Protein AF-A0A728PF83-F1 (afd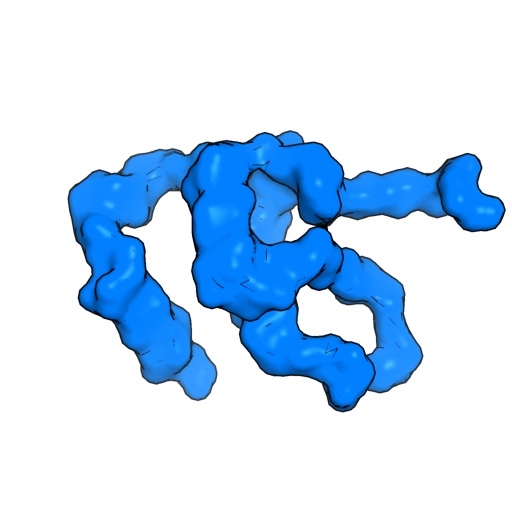b_monomer_lite)

Organism: Salmonella derby (NCBI:txid28144)

Secondary structure (DSSP, 8-state):
-HHHHHHHHHHT--TTTTTS---HHHHHHHHHHTT-----S--S-GGGS-HHHHHHHHHHGGGGGG-TTTSPPPGGG-

Foldseek 3Di:
DVVVVVCCCVVVNPVVPVVDDDAQVNLVVLCVVLVNQEADPDDPDPVVDDPSSVVSCVVCVVVQVRHPSHNPDPPPPD

pLDDT: mean 71.53, std 14.33, range [38.66, 87.69]

Radius of gyration: 13.36 Å; chains: 1; bounding box: 41×20×26 Å

Structure (mmCIF, N/CA/C/O backbone):
data_AF-A0A728PF83-F1
#
_entry.id   AF-A0A728PF83-F1
#
loop_
_atom_site.group_PDB
_atom_site.id
_atom_site.type_symbol
_atom_site.label_atom_id
_atom_site.label_alt_id
_atom_site.label_comp_id
_atom_site.label_asym_id
_atom_site.label_entity_id
_atom_site.label_seq_id
_atom_site.pdbx_PDB_ins_code
_atom_site.Cartn_x
_atom_site.Cartn_y
_atom_site.Cartn_z
_atom_site.occupancy
_atom_site.B_iso_or_equiv
_atom_site.auth_seq_id
_atom_site.auth_comp_id
_atom_site.auth_asym_id
_atom_site.auth_atom_id
_atom_site.pdbx_PDB_model_num
ATOM 1 N N . MET A 1 1 ? -9.216 3.189 -15.514 1.00 47.03 1 MET A N 1
ATOM 2 C CA . MET A 1 1 ? -8.798 3.613 -14.157 1.00 47.03 1 MET A CA 1
ATOM 3 C C . MET A 1 1 ? -9.917 3.537 -13.114 1.00 47.03 1 MET A C 1
ATOM 5 O O . MET A 1 1 ? -9.690 2.908 -12.096 1.00 47.03 1 MET A O 1
ATOM 9 N N . ILE A 1 2 ? -11.124 4.072 -13.361 1.00 48.44 2 ILE A N 1
ATOM 10 C CA . ILE A 1 2 ? -12.273 3.976 -12.422 1.00 48.44 2 ILE A CA 1
ATOM 11 C C . ILE A 1 2 ? -12.705 2.520 -12.166 1.00 48.44 2 ILE A C 1
ATOM 13 O O . ILE A 1 2 ? -13.082 2.168 -11.055 1.00 48.44 2 ILE A O 1
ATOM 17 N N . VAL A 1 3 ? -12.591 1.656 -13.179 1.00 47.31 3 VAL A N 1
ATOM 18 C CA . VAL A 1 3 ? -13.075 0.268 -13.122 1.00 47.31 3 VAL A CA 1
ATOM 19 C C . VAL A 1 3 ? -12.307 -0.590 -12.114 1.00 47.31 3 VAL A C 1
ATOM 21 O O . VAL A 1 3 ? -12.942 -1.351 -11.410 1.00 47.31 3 VAL A O 1
ATOM 24 N N . VAL A 1 4 ? -10.983 -0.456 -11.970 1.00 52.12 4 VAL A N 1
ATOM 25 C CA . VAL A 1 4 ? -10.209 -1.316 -11.046 1.00 52.12 4 VAL A CA 1
ATOM 26 C C . VAL A 1 4 ? -10.468 -0.940 -9.589 1.00 52.12 4 VAL A C 1
ATOM 28 O O . VAL A 1 4 ? -10.676 -1.819 -8.766 1.00 52.12 4 VAL A O 1
ATOM 31 N N . VAL A 1 5 ? -10.546 0.359 -9.284 1.00 53.47 5 VAL A N 1
ATOM 32 C CA . VAL A 1 5 ? -10.900 0.856 -7.943 1.00 53.47 5 VAL A CA 1
ATOM 33 C C . VAL A 1 5 ? -12.348 0.497 -7.599 1.00 53.47 5 VAL A C 1
ATOM 35 O O . VAL A 1 5 ? -12.621 0.013 -6.504 1.00 53.47 5 VAL A O 1
ATOM 38 N N . ALA A 1 6 ? -13.272 0.652 -8.554 1.00 54.53 6 ALA A N 1
ATOM 39 C CA . ALA A 1 6 ? -14.660 0.236 -8.390 1.00 54.53 6 ALA A CA 1
ATOM 40 C C . ALA A 1 6 ? -14.787 -1.283 -8.210 1.00 54.53 6 ALA A C 1
ATOM 42 O O . ALA A 1 6 ? -15.531 -1.713 -7.342 1.00 54.53 6 ALA A O 1
ATOM 43 N N . VAL A 1 7 ? -14.037 -2.091 -8.964 1.00 55.44 7 VAL A N 1
ATOM 44 C CA . VAL A 1 7 ? -13.980 -3.555 -8.823 1.00 55.44 7 VAL A CA 1
ATOM 45 C C . VAL A 1 7 ? -13.361 -3.942 -7.487 1.00 55.44 7 VAL A C 1
ATOM 47 O O . VAL A 1 7 ? -13.849 -4.859 -6.851 1.00 55.44 7 VAL A O 1
ATOM 50 N N . PHE A 1 8 ? -12.361 -3.221 -6.988 1.00 63.25 8 PHE A N 1
ATOM 51 C CA . PHE A 1 8 ? -11.767 -3.513 -5.687 1.00 63.25 8 PHE A CA 1
ATOM 52 C C . PHE A 1 8 ? -12.746 -3.245 -4.533 1.00 63.25 8 PHE A C 1
ATOM 54 O O . PHE A 1 8 ? -12.982 -4.113 -3.696 1.00 63.25 8 PHE A O 1
ATOM 61 N N . ILE A 1 9 ? -13.408 -2.084 -4.554 1.00 59.47 9 ILE A N 1
ATOM 62 C CA . ILE A 1 9 ? -14.463 -1.714 -3.597 1.00 59.47 9 ILE A CA 1
ATOM 63 C C . ILE A 1 9 ? -15.690 -2.631 -3.734 1.00 59.47 9 ILE A C 1
ATOM 65 O O . ILE A 1 9 ? -16.371 -2.902 -2.752 1.00 59.47 9 ILE A O 1
ATOM 69 N N . HIS A 1 10 ? -15.996 -3.112 -4.940 1.00 56.38 10 HIS A N 1
ATOM 70 C CA . HIS A 1 10 ? -17.167 -3.947 -5.208 1.00 56.38 10 HIS A CA 1
ATOM 71 C C . HIS A 1 10 ? -16.933 -5.443 -4.944 1.00 56.38 10 HIS A C 1
ATOM 73 O O . HIS A 1 10 ? -17.864 -6.122 -4.524 1.00 56.38 10 HIS A O 1
ATOM 79 N N . CYS A 1 11 ? -15.722 -5.956 -5.183 1.00 52.59 11 CYS A N 1
ATOM 80 C CA . CYS A 1 11 ? -15.375 -7.376 -5.059 1.00 52.59 11 CYS A CA 1
ATOM 81 C C . CYS A 1 11 ? -14.728 -7.732 -3.715 1.00 52.59 11 CYS A C 1
ATOM 83 O O . CYS A 1 11 ? -14.909 -8.853 -3.253 1.00 52.59 11 CYS A O 1
ATOM 85 N N . PHE A 1 12 ? -13.991 -6.807 -3.091 1.00 54.88 12 PHE A N 1
ATOM 86 C CA . PHE A 1 12 ? -13.286 -7.039 -1.819 1.00 54.88 12 PHE A CA 1
ATOM 87 C C . PHE A 1 12 ? -13.736 -6.101 -0.699 1.00 54.88 12 PHE A C 1
ATOM 89 O O . PHE A 1 12 ? -13.416 -6.321 0.468 1.00 54.88 12 PHE A O 1
ATOM 96 N N . GLY A 1 13 ? -14.501 -5.065 -1.039 1.00 48.62 13 GLY A N 1
ATOM 97 C CA . GLY A 1 13 ? -15.166 -4.228 -0.065 1.00 48.62 13 GLY A CA 1
ATOM 98 C C . GLY A 1 13 ? -16.393 -4.915 0.500 1.00 48.62 13 GLY A C 1
ATOM 99 O O . GLY A 1 13 ? -17.464 -4.899 -0.106 1.00 48.62 13 GLY A O 1
ATOM 100 N N . ASP A 1 14 ? -16.265 -5.440 1.711 1.00 51.78 14 ASP A N 1
ATOM 101 C CA . ASP A 1 14 ? -17.411 -5.513 2.602 1.00 51.78 14 ASP A CA 1
ATOM 102 C C . ASP A 1 14 ? -17.893 -4.066 2.807 1.00 51.78 14 ASP A C 1
ATOM 104 O O . ASP A 1 14 ? -17.249 -3.262 3.488 1.00 51.78 14 ASP A O 1
ATOM 10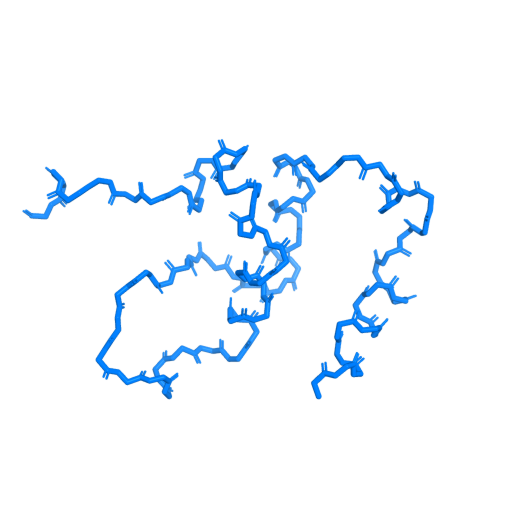8 N N . LYS A 1 15 ? -18.954 -3.681 2.087 1.00 50.19 15 LYS A N 1
ATOM 109 C CA . LYS A 1 15 ? -19.443 -2.293 2.002 1.00 50.19 15 LYS A CA 1
ATOM 110 C C . LYS A 1 15 ? -19.777 -1.695 3.372 1.00 50.19 15 LYS A C 1
ATOM 112 O O . LYS A 1 15 ? -19.855 -0.473 3.479 1.00 50.19 15 LYS A O 1
ATOM 117 N N . GLU A 1 16 ? -19.980 -2.523 4.396 1.00 49.28 16 GLU A N 1
ATOM 118 C CA . GLU A 1 16 ? -20.156 -2.072 5.778 1.00 49.28 16 GLU A CA 1
ATOM 119 C C . GLU A 1 16 ? -18.826 -1.789 6.493 1.00 49.28 16 GLU A C 1
ATOM 121 O O . GLU A 1 16 ? -18.753 -0.827 7.255 1.00 49.28 16 GLU A O 1
ATOM 126 N N . LYS A 1 17 ? -17.7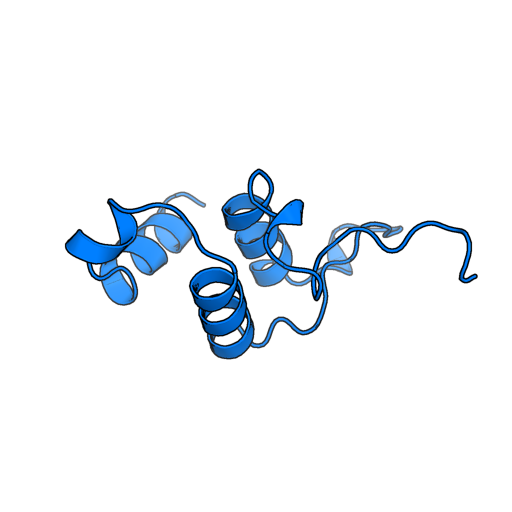51 -2.530 6.190 1.00 46.78 17 LYS A N 1
ATOM 127 C CA . LYS A 1 17 ? -16.404 -2.298 6.748 1.00 46.78 17 LYS A CA 1
ATOM 128 C C . LYS A 1 17 ? -15.667 -1.139 6.085 1.00 46.78 17 LYS A C 1
ATOM 130 O O . LYS A 1 17 ? -14.993 -0.388 6.770 1.00 46.78 17 LYS A O 1
ATOM 135 N N . LEU A 1 18 ? -15.835 -0.931 4.777 1.00 48.84 18 LEU A N 1
ATOM 136 C CA . LEU A 1 18 ? -15.228 0.217 4.075 1.00 48.84 18 LEU A CA 1
ATOM 137 C C . LEU A 1 18 ? -15.943 1.556 4.329 1.00 48.84 18 LEU A C 1
ATOM 139 O O . LEU A 1 18 ? -15.462 2.599 3.896 1.00 48.84 18 LEU A O 1
ATOM 143 N N . LYS A 1 19 ? -17.094 1.548 5.016 1.00 48.03 19 LYS A N 1
ATOM 144 C CA . LYS A 1 19 ? -17.676 2.763 5.610 1.00 48.03 19 LYS A CA 1
ATOM 145 C C . LYS A 1 19 ? -16.957 3.188 6.895 1.00 48.03 19 LYS A C 1
ATOM 147 O O . LYS A 1 19 ? -17.198 4.299 7.360 1.00 48.03 19 LYS A O 1
ATOM 152 N N . GLN A 1 20 ? -16.141 2.312 7.480 1.00 52.94 20 GLN A N 1
ATOM 153 C CA . GLN A 1 20 ? -15.370 2.581 8.690 1.00 52.94 20 GLN A CA 1
ATOM 154 C C . GLN A 1 20 ? -13.940 3.019 8.345 1.00 52.94 20 GLN A C 1
ATOM 156 O O . GLN A 1 20 ? -13.484 2.861 7.212 1.00 52.94 20 GLN A O 1
ATOM 161 N N . GLU A 1 21 ? -13.259 3.614 9.328 1.00 65.06 21 GLU A N 1
ATOM 162 C CA . GLU A 1 21 ? -11.874 4.085 9.220 1.00 65.06 21 GLU A CA 1
ATOM 163 C C . GLU A 1 21 ? -10.935 3.012 8.654 1.00 65.06 21 GLU A C 1
ATOM 165 O O . GLU A 1 21 ? -10.958 1.852 9.069 1.00 65.06 21 GLU A O 1
ATOM 170 N N . ILE A 1 22 ? -10.065 3.418 7.726 1.00 72.50 22 ILE A N 1
ATOM 171 C CA . ILE A 1 22 ? -8.972 2.573 7.243 1.00 72.50 22 ILE A CA 1
ATOM 172 C C . ILE A 1 22 ? -7.991 2.357 8.402 1.00 72.50 22 ILE A C 1
ATOM 174 O O . ILE A 1 22 ? -7.330 3.291 8.846 1.00 72.50 22 ILE A O 1
ATOM 178 N N . THR A 1 23 ? -7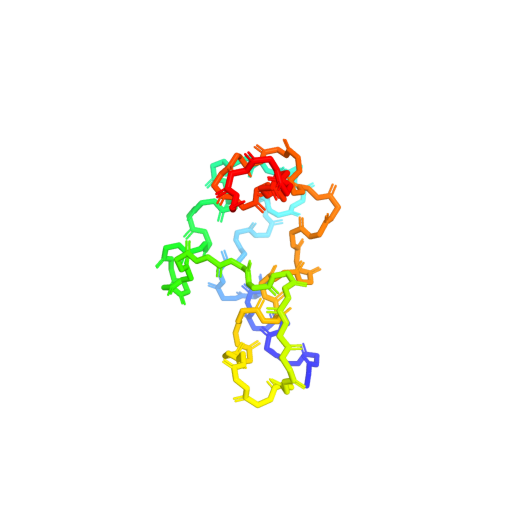.882 1.116 8.877 1.00 82.50 23 THR A N 1
ATOM 179 C CA . THR A 1 23 ? -6.954 0.722 9.947 1.00 82.50 23 THR A CA 1
ATOM 180 C C . THR A 1 23 ? -5.653 0.134 9.399 1.00 82.50 23 THR A C 1
ATOM 182 O O . THR A 1 23 ? -5.592 -0.339 8.261 1.00 82.50 23 THR A O 1
ATOM 185 N N . ALA A 1 24 ? -4.620 0.080 10.244 1.00 85.31 24 ALA A N 1
ATOM 186 C CA . ALA A 1 24 ? -3.348 -0.581 9.945 1.00 85.31 24 ALA A CA 1
ATOM 187 C C . ALA A 1 24 ? -3.533 -2.028 9.451 1.00 85.31 24 ALA A C 1
ATOM 189 O O . ALA A 1 24 ? -2.932 -2.435 8.458 1.00 85.31 24 ALA A O 1
ATOM 190 N N . GLU A 1 25 ? -4.404 -2.787 10.121 1.00 83.88 25 GLU A N 1
ATOM 191 C CA . GLU A 1 25 ? -4.709 -4.184 9.805 1.00 83.88 25 GLU A CA 1
ATOM 192 C C . GLU A 1 25 ? -5.360 -4.324 8.424 1.00 83.88 25 GLU A C 1
ATOM 194 O O . GLU A 1 25 ? -4.953 -5.170 7.626 1.00 83.88 25 GLU A O 1
ATOM 199 N N . SER A 1 26 ? -6.306 -3.436 8.106 1.00 78.69 26 SER A N 1
ATOM 200 C CA . SER A 1 26 ? -6.960 -3.401 6.795 1.00 78.69 26 SER A CA 1
ATOM 201 C C . SER A 1 26 ? -5.945 -3.128 5.684 1.00 78.69 26 SER A C 1
ATOM 203 O O . SER A 1 26 ? -5.946 -3.812 4.664 1.00 78.69 26 SER A O 1
ATOM 205 N N . ILE A 1 27 ? -5.030 -2.176 5.896 1.00 84.19 27 ILE A N 1
ATOM 206 C CA . ILE A 1 27 ? -3.949 -1.863 4.949 1.00 84.19 27 ILE A CA 1
ATOM 207 C C . ILE A 1 27 ? -3.048 -3.086 4.720 1.00 84.19 27 ILE A C 1
ATOM 209 O O . ILE A 1 27 ? -2.740 -3.406 3.571 1.00 84.19 27 ILE A O 1
ATOM 213 N N . SER A 1 28 ? -2.655 -3.791 5.786 1.00 86.81 28 SER A N 1
ATOM 214 C CA . SER A 1 28 ? -1.814 -4.993 5.688 1.00 86.81 28 SER A CA 1
ATOM 215 C C . SER A 1 28 ? -2.511 -6.125 4.932 1.00 86.81 28 SER A C 1
ATOM 217 O O . SER A 1 28 ? -1.915 -6.713 4.033 1.00 86.81 28 SER A O 1
ATOM 219 N N . TYR A 1 29 ? -3.788 -6.381 5.227 1.00 82.50 29 TYR A N 1
ATOM 220 C CA . TYR A 1 29 ? -4.577 -7.393 4.525 1.00 82.50 29 TYR A CA 1
ATOM 221 C C . TYR A 1 29 ? -4.665 -7.108 3.019 1.00 82.50 29 TYR A C 1
ATOM 223 O O . TYR A 1 29 ? -4.464 -8.000 2.192 1.00 82.50 29 TYR A O 1
ATOM 231 N N . LEU A 1 30 ? -4.923 -5.850 2.650 1.00 79.38 30 LEU A N 1
ATOM 232 C CA . LEU A 1 30 ? -4.977 -5.432 1.251 1.00 79.38 30 LEU A CA 1
ATOM 233 C C . LEU A 1 30 ? -3.621 -5.579 0.554 1.00 79.38 30 LEU A C 1
ATOM 235 O O . LEU A 1 30 ? -3.572 -6.007 -0.599 1.00 79.38 30 LEU A O 1
ATOM 239 N N . ALA A 1 31 ? -2.527 -5.251 1.243 1.00 86.19 31 ALA A N 1
ATOM 240 C CA . ALA A 1 31 ? -1.188 -5.422 0.702 1.00 86.19 31 ALA A CA 1
ATOM 241 C C . ALA A 1 31 ? -0.870 -6.890 0.413 1.00 86.19 31 ALA A C 1
ATOM 243 O O . ALA A 1 31 ? -0.353 -7.199 -0.658 1.00 86.19 31 ALA A O 1
ATOM 244 N N . ASP A 1 32 ? -1.202 -7.794 1.332 1.00 87.69 32 ASP A N 1
ATOM 245 C CA . ASP A 1 32 ? -0.931 -9.220 1.163 1.00 87.69 32 ASP A CA 1
ATOM 246 C C . ASP A 1 32 ? -1.795 -9.823 0.047 1.00 87.69 32 ASP A C 1
ATOM 248 O O . ASP A 1 32 ? -1.287 -10.573 -0.788 1.00 87.69 32 ASP A O 1
ATOM 252 N N . LEU A 1 33 ? -3.066 -9.413 -0.050 1.00 81.94 33 LEU A N 1
ATOM 253 C CA . LEU A 1 33 ? -3.970 -9.810 -1.134 1.00 81.94 33 LEU A CA 1
ATOM 254 C C . LEU A 1 33 ? -3.451 -9.378 -2.514 1.00 81.94 33 LEU A C 1
ATOM 256 O O . LEU A 1 33 ? -3.555 -10.122 -3.487 1.00 81.94 33 LEU A O 1
ATOM 260 N N . LEU A 1 34 ? -2.892 -8.170 -2.598 1.00 81.62 34 LEU A N 1
ATOM 261 C CA . LEU A 1 34 ? -2.328 -7.606 -3.825 1.00 81.62 34 LEU A CA 1
ATOM 262 C C . LEU A 1 34 ? -0.854 -7.984 -4.045 1.00 81.62 34 LEU A C 1
ATOM 264 O O . LEU A 1 34 ? -0.262 -7.567 -5.041 1.00 81.62 34 LEU A O 1
ATOM 268 N N . ASN A 1 35 ? -0.269 -8.771 -3.136 1.00 85.75 35 ASN A N 1
ATOM 269 C CA . ASN A 1 35 ? 1.143 -9.149 -3.115 1.00 85.75 35 ASN A CA 1
ATOM 270 C C . ASN A 1 35 ? 2.103 -7.940 -3.178 1.00 85.75 35 ASN A C 1
ATOM 272 O O . ASN A 1 35 ? 3.133 -7.959 -3.856 1.00 85.75 35 ASN A O 1
ATOM 276 N N . ILE A 1 36 ? 1.757 -6.866 -2.468 1.00 86.88 36 ILE A N 1
ATOM 277 C CA . ILE A 1 36 ? 2.544 -5.636 -2.377 1.00 86.88 36 ILE A CA 1
ATOM 278 C C . ILE A 1 36 ? 3.443 -5.721 -1.153 1.00 86.88 36 ILE A C 1
ATOM 280 O O . ILE A 1 36 ? 3.001 -5.634 -0.008 1.00 86.88 36 ILE A O 1
ATOM 284 N N . LYS A 1 37 ? 4.741 -5.892 -1.390 1.00 85.81 37 LYS A N 1
ATOM 285 C CA . LYS A 1 37 ? 5.735 -5.996 -0.315 1.00 85.81 37 LYS A CA 1
ATOM 286 C C . LYS A 1 37 ? 6.151 -4.631 0.218 1.00 85.81 37 LYS A C 1
ATOM 288 O O . LYS A 1 37 ? 6.244 -4.465 1.429 1.00 85.81 37 LYS A O 1
ATOM 293 N N . GLU A 1 38 ? 6.320 -3.669 -0.681 1.00 84.88 38 GLU A N 1
ATOM 294 C CA . GLU A 1 38 ? 6.803 -2.324 -0.388 1.00 84.88 38 GLU A CA 1
ATOM 295 C C . GLU A 1 38 ? 6.215 -1.296 -1.361 1.00 84.88 38 GLU A C 1
ATOM 297 O O . GLU A 1 38 ? 5.728 -1.646 -2.443 1.00 84.88 38 GLU A O 1
ATOM 302 N N . ILE A 1 39 ? 6.274 -0.022 -0.969 1.00 83.31 39 ILE A N 1
ATOM 303 C CA . ILE A 1 39 ? 5.902 1.110 -1.817 1.00 83.31 39 ILE A CA 1
ATOM 304 C C . ILE A 1 39 ? 7.181 1.863 -2.193 1.00 83.31 39 ILE A C 1
ATOM 306 O O . ILE A 1 39 ? 7.861 2.379 -1.305 1.00 83.31 39 ILE A O 1
ATOM 310 N N . PRO A 1 40 ? 7.519 1.956 -3.490 1.00 79.44 40 PRO A N 1
ATOM 311 C CA . PRO A 1 40 ? 8.668 2.730 -3.929 1.00 79.44 40 PRO A CA 1
ATOM 312 C C . PRO A 1 40 ? 8.336 4.226 -3.879 1.00 79.44 40 PRO A C 1
ATOM 314 O O . PRO A 1 40 ? 7.598 4.748 -4.716 1.00 79.44 40 PRO A O 1
ATOM 317 N N . TYR A 1 41 ? 8.902 4.920 -2.894 1.00 77.56 41 TYR A N 1
ATOM 318 C CA . TYR A 1 41 ? 8.823 6.382 -2.767 1.00 77.56 41 TYR A CA 1
ATOM 319 C C . TYR A 1 41 ? 9.749 7.125 -3.732 1.00 77.56 41 TYR A C 1
ATOM 321 O O . TYR A 1 41 ? 9.524 8.292 -4.044 1.00 77.56 41 TYR A O 1
ATOM 329 N N . SER A 1 42 ? 10.770 6.425 -4.219 1.00 78.00 42 SER A N 1
ATOM 330 C CA . SER A 1 42 ? 11.777 6.902 -5.155 1.00 78.0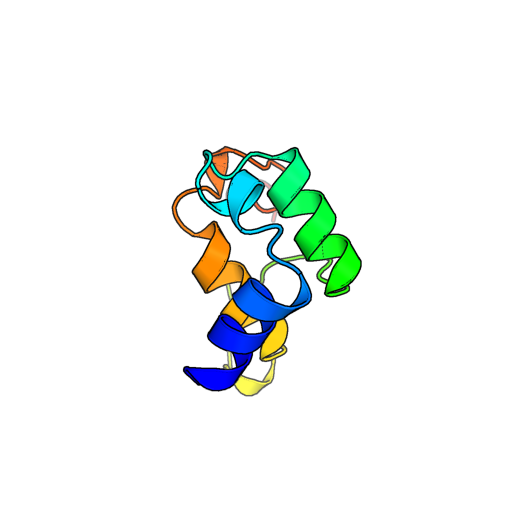0 42 SER A CA 1
ATOM 331 C C . SER A 1 42 ? 11.834 5.947 -6.343 1.00 78.00 42 SER A C 1
ATOM 333 O O . SER A 1 42 ? 11.824 4.727 -6.169 1.00 78.00 42 SER A O 1
ATOM 335 N N . TYR A 1 43 ? 11.843 6.499 -7.553 1.00 76.06 43 TYR A N 1
ATOM 336 C CA . TYR A 1 43 ? 12.000 5.741 -8.790 1.00 76.06 43 TYR A CA 1
ATOM 337 C C . TYR A 1 43 ? 12.453 6.659 -9.925 1.00 76.06 43 TYR A C 1
ATOM 339 O O . TYR A 1 43 ? 12.035 7.813 -10.015 1.00 76.06 43 TYR A O 1
ATOM 347 N N . GLU A 1 44 ? 13.269 6.130 -10.838 1.00 74.19 44 GLU A N 1
ATOM 348 C CA . GLU A 1 44 ? 13.737 6.883 -12.007 1.00 74.19 44 GLU A CA 1
ATOM 349 C C . GLU A 1 44 ? 12.688 6.913 -13.125 1.00 74.19 44 GLU A C 1
ATOM 351 O O . GLU A 1 44 ? 12.587 7.885 -13.874 1.00 74.19 44 GLU A O 1
ATOM 356 N N . ARG A 1 45 ? 11.900 5.836 -13.272 1.00 78.56 45 ARG A N 1
ATOM 357 C CA . ARG A 1 45 ? 10.877 5.717 -14.322 1.00 78.56 45 ARG A CA 1
ATOM 358 C C . ARG A 1 45 ? 9.614 5.055 -13.792 1.00 78.56 45 ARG A C 1
ATOM 360 O O . ARG A 1 45 ? 9.673 3.994 -13.182 1.00 78.56 45 ARG A O 1
ATOM 367 N N . ARG A 1 46 ? 8.443 5.607 -14.134 1.00 72.19 46 ARG A N 1
ATOM 368 C CA . ARG A 1 46 ? 7.133 5.027 -13.761 1.00 72.19 46 ARG A CA 1
ATOM 369 C C . ARG A 1 46 ? 6.960 3.562 -14.168 1.00 72.19 46 ARG A C 1
ATOM 371 O O . ARG A 1 46 ? 6.286 2.827 -13.464 1.00 72.19 46 ARG A O 1
ATOM 378 N N . SER A 1 47 ? 7.564 3.141 -15.279 1.00 79.12 47 SER A N 1
ATOM 379 C CA . SER A 1 47 ? 7.490 1.759 -15.774 1.00 79.12 47 SER A CA 1
ATOM 380 C C . SER A 1 47 ? 8.153 0.730 -14.852 1.00 79.12 47 SER A C 1
ATOM 382 O O . SER A 1 47 ? 7.956 -0.462 -15.049 1.00 79.12 47 SER A O 1
ATOM 384 N N . GLN A 1 48 ? 8.968 1.171 -13.889 1.00 79.19 48 GLN A N 1
ATOM 385 C CA . GLN A 1 48 ? 9.606 0.303 -12.895 1.00 79.19 48 GLN A CA 1
ATOM 386 C C . GLN A 1 48 ? 8.657 -0.053 -11.743 1.00 79.19 48 GLN A C 1
ATOM 388 O O . GLN A 1 48 ? 8.954 -0.958 -10.969 1.00 79.19 48 GLN A O 1
ATOM 393 N N . ILE A 1 49 ? 7.518 0.637 -11.629 1.00 79.94 49 ILE A N 1
ATOM 394 C CA . ILE A 1 49 ? 6.546 0.415 -10.563 1.00 79.94 49 ILE A CA 1
ATOM 395 C C . ILE A 1 49 ? 5.384 -0.412 -11.113 1.00 79.94 49 ILE A C 1
ATOM 397 O O . ILE A 1 49 ? 4.761 -0.001 -12.098 1.00 79.94 49 ILE A O 1
ATOM 401 N N . PRO A 1 50 ? 5.033 -1.537 -10.470 1.00 84.62 50 PRO A N 1
ATOM 402 C CA . PRO A 1 50 ? 3.811 -2.255 -10.795 1.00 84.62 50 PRO A CA 1
ATOM 403 C C . PRO A 1 50 ? 2.590 -1.333 -10.683 1.00 84.62 50 PRO A C 1
ATOM 405 O O . PRO A 1 50 ? 2.421 -0.635 -9.682 1.00 84.62 50 PRO A O 1
ATOM 408 N N . GLU A 1 51 ? 1.693 -1.354 -11.673 1.00 82.38 51 GLU A N 1
ATOM 409 C CA . GLU A 1 51 ? 0.485 -0.510 -11.658 1.00 82.38 51 GLU A CA 1
ATOM 410 C C . GLU A 1 51 ? -0.357 -0.723 -10.393 1.00 82.38 51 GLU A C 1
ATOM 412 O O . GLU A 1 51 ? -0.928 0.223 -9.850 1.00 82.38 51 GLU A O 1
ATOM 417 N N . ILE A 1 52 ? -0.378 -1.955 -9.877 1.00 81.62 52 ILE A N 1
ATOM 418 C CA . ILE A 1 52 ? -1.098 -2.291 -8.650 1.00 81.62 52 ILE A CA 1
ATOM 419 C C . ILE A 1 52 ? -0.528 -1.575 -7.418 1.00 81.62 52 ILE A C 1
ATOM 421 O O . ILE A 1 52 ? -1.297 -1.146 -6.562 1.00 81.62 52 ILE A O 1
ATOM 425 N N . SER A 1 53 ? 0.789 -1.351 -7.365 1.00 83.69 53 SER A N 1
ATOM 426 C CA . SER A 1 53 ? 1.442 -0.594 -6.292 1.00 83.69 53 SER A CA 1
ATOM 427 C C . SER A 1 53 ? 1.061 0.884 -6.337 1.00 83.69 53 SER A C 1
ATOM 429 O O . SER A 1 53 ? 0.852 1.497 -5.293 1.00 83.69 53 SER A O 1
ATOM 431 N N . ILE A 1 54 ? 0.903 1.451 -7.539 1.00 81.62 54 ILE A N 1
ATOM 432 C CA . ILE A 1 54 ? 0.439 2.836 -7.724 1.00 81.62 54 ILE A CA 1
ATOM 433 C C . ILE A 1 54 ? -0.998 2.983 -7.214 1.00 81.62 54 ILE A C 1
ATOM 435 O O . ILE A 1 54 ? -1.316 3.939 -6.506 1.00 81.62 54 ILE A O 1
ATOM 439 N N . ILE A 1 55 ? -1.864 2.028 -7.561 1.00 79.31 55 ILE A N 1
ATOM 440 C CA . ILE A 1 55 ? -3.265 2.018 -7.124 1.00 79.31 55 ILE A CA 1
ATOM 441 C C . ILE A 1 55 ? -3.345 1.874 -5.604 1.00 79.31 55 ILE A C 1
ATOM 443 O O . ILE A 1 55 ? -4.036 2.655 -4.956 1.00 79.31 55 ILE A O 1
ATOM 447 N N . PHE A 1 56 ? -2.610 0.921 -5.032 1.00 84.00 56 PHE A N 1
ATOM 448 C CA . PHE A 1 56 ? -2.571 0.696 -3.591 1.00 84.00 56 PHE A CA 1
ATOM 449 C C . PHE A 1 56 ? -2.079 1.920 -2.820 1.00 84.00 56 PHE A C 1
ATOM 451 O O . PHE A 1 56 ? -2.736 2.340 -1.872 1.00 84.00 56 PHE A O 1
ATOM 458 N N . PHE A 1 57 ? -0.992 2.557 -3.268 1.00 83.62 57 PHE A N 1
ATOM 459 C CA . PHE A 1 57 ? -0.522 3.802 -2.663 1.00 83.62 57 PHE A CA 1
ATOM 460 C C . PHE A 1 57 ? -1.593 4.897 -2.711 1.00 83.62 57 PHE A C 1
ATOM 462 O O . PHE A 1 57 ? -1.809 5.586 -1.720 1.00 83.62 57 PHE A O 1
ATOM 469 N N . GLY A 1 58 ? -2.320 5.020 -3.826 1.00 78.88 58 GLY A N 1
ATOM 470 C CA . GLY A 1 58 ? -3.440 5.954 -3.941 1.00 78.88 58 GLY A CA 1
ATOM 471 C C . GLY A 1 58 ? -4.578 5.694 -2.946 1.00 78.88 58 GLY A C 1
ATOM 472 O O . GLY A 1 58 ? -5.239 6.644 -2.541 1.00 78.88 58 GLY A O 1
ATOM 473 N N . ILE A 1 59 ? -4.790 4.441 -2.533 1.00 78.44 59 ILE A N 1
ATOM 474 C CA . ILE A 1 59 ? -5.806 4.060 -1.538 1.00 78.44 59 ILE A CA 1
ATOM 475 C C . ILE A 1 59 ? -5.355 4.428 -0.120 1.00 78.44 59 ILE A C 1
ATOM 477 O O . ILE A 1 59 ? -6.173 4.876 0.677 1.00 78.44 59 ILE A O 1
ATOM 481 N N . ILE A 1 60 ? -4.071 4.237 0.200 1.00 79.38 60 ILE A N 1
ATOM 482 C CA . ILE A 1 60 ? -3.578 4.323 1.584 1.00 79.38 60 ILE A CA 1
ATOM 483 C C . ILE A 1 60 ? -2.812 5.613 1.909 1.00 79.38 60 ILE A C 1
ATOM 485 O O . ILE A 1 60 ? -2.340 5.761 3.032 1.00 79.38 60 ILE A O 1
ATOM 489 N N . LYS A 1 61 ? -2.653 6.531 0.946 1.00 80.31 61 LYS A N 1
ATOM 490 C CA . LYS A 1 61 ? -1.773 7.711 1.050 1.00 80.31 61 LYS A CA 1
ATOM 491 C C . LYS A 1 61 ? -1.991 8.530 2.326 1.00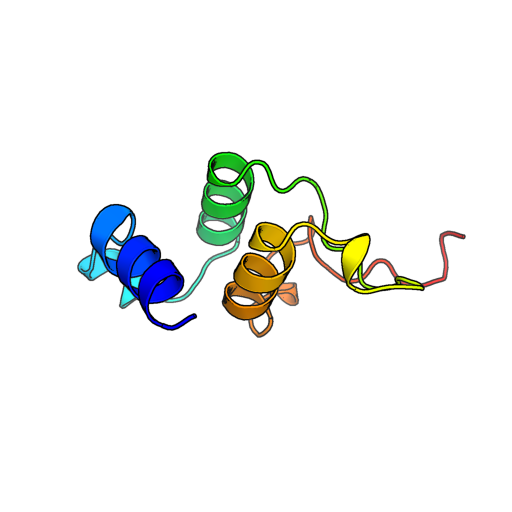 80.31 61 LYS A C 1
ATOM 493 O O . LYS A 1 61 ? -1.023 8.871 2.998 1.00 80.31 61 LYS A O 1
ATOM 498 N N . ASP A 1 62 ? -3.243 8.823 2.663 1.00 75.81 62 ASP A N 1
ATOM 499 C CA . ASP A 1 62 ? -3.586 9.651 3.829 1.00 75.81 62 ASP A CA 1
ATOM 500 C C . ASP A 1 62 ? -3.570 8.854 5.147 1.00 75.81 62 ASP A C 1
ATOM 502 O O . ASP A 1 62 ? -3.663 9.419 6.233 1.00 75.81 62 ASP A O 1
ATOM 506 N N . SER A 1 63 ? -3.415 7.532 5.057 1.00 79.25 63 SER A N 1
ATOM 507 C CA . SER A 1 63 ? -3.394 6.580 6.172 1.00 79.25 63 SER A CA 1
ATOM 508 C C . SER A 1 63 ? -2.021 5.931 6.356 1.00 79.25 63 SER A C 1
ATOM 510 O O . SER A 1 63 ? -1.885 4.944 7.074 1.00 79.25 63 SER A O 1
ATOM 512 N N . ILE A 1 64 ? -0.987 6.461 5.702 1.00 76.44 64 ILE A N 1
ATOM 513 C CA . ILE A 1 64 ? 0.323 5.810 5.623 1.00 76.44 64 ILE A CA 1
ATOM 514 C C . ILE A 1 64 ? 1.045 5.756 6.970 1.00 76.44 64 ILE A C 1
ATOM 516 O O . ILE A 1 64 ? 1.781 4.818 7.248 1.00 76.44 64 ILE A O 1
ATOM 520 N N . THR A 1 65 ? 0.773 6.730 7.837 1.00 80.56 65 THR A N 1
ATOM 521 C CA . THR A 1 65 ? 1.283 6.796 9.212 1.00 80.56 65 THR A CA 1
ATOM 522 C C . THR A 1 65 ? 0.621 5.783 10.140 1.00 80.56 65 THR A C 1
ATOM 524 O O . THR A 1 65 ? 1.142 5.519 11.217 1.00 80.56 65 THR A O 1
ATOM 527 N N . LEU A 1 66 ? -0.509 5.196 9.733 1.00 80.94 66 LEU A N 1
ATOM 528 C CA . LEU A 1 66 ? -1.185 4.149 10.494 1.00 80.94 66 LEU A CA 1
ATOM 529 C C . LEU A 1 66 ? -0.513 2.786 10.307 1.00 80.94 66 LEU A C 1
ATOM 531 O O . LEU A 1 66 ? -0.793 1.878 11.080 1.00 80.94 66 LEU A O 1
ATOM 535 N N . ASN A 1 67 ? 0.345 2.609 9.296 1.00 85.00 67 ASN A N 1
ATOM 536 C CA . ASN A 1 67 ? 0.974 1.326 9.003 1.00 85.00 67 ASN A CA 1
ATOM 537 C C . ASN A 1 67 ? 2.491 1.471 8.806 1.00 85.00 67 ASN A C 1
ATOM 539 O O . ASN A 1 67 ? 2.962 1.902 7.754 1.00 85.00 67 ASN A O 1
ATOM 543 N N . GLU A 1 68 ? 3.257 1.036 9.809 1.00 83.81 68 GLU A N 1
ATOM 544 C CA . GLU A 1 68 ? 4.724 1.125 9.830 1.00 83.81 68 GLU A CA 1
ATOM 545 C C . GLU A 1 68 ? 5.402 0.406 8.653 1.00 83.81 68 GLU A C 1
ATOM 547 O O . GLU A 1 68 ? 6.449 0.854 8.194 1.00 83.81 68 GLU A O 1
ATOM 552 N N . ARG A 1 69 ? 4.798 -0.662 8.099 1.00 85.81 69 ARG A N 1
ATOM 553 C CA . ARG A 1 69 ? 5.357 -1.408 6.949 1.00 85.81 69 ARG A CA 1
ATOM 554 C C . ARG A 1 69 ? 5.554 -0.514 5.733 1.00 85.81 69 ARG A C 1
ATOM 556 O O . ARG A 1 69 ? 6.481 -0.728 4.954 1.00 85.81 69 ARG A O 1
ATOM 563 N N . PHE A 1 70 ? 4.645 0.437 5.550 1.00 86.69 70 PHE A N 1
ATOM 564 C CA . PHE A 1 70 ? 4.640 1.327 4.401 1.00 86.69 70 PHE A CA 1
ATOM 565 C C . PHE A 1 70 ? 5.013 2.749 4.762 1.00 86.69 70 PHE A C 1
ATOM 567 O O . PHE A 1 70 ? 5.082 3.558 3.847 1.00 86.69 70 PHE A O 1
ATOM 574 N N . ALA A 1 71 ? 5.260 3.071 6.031 1.00 83.12 71 ALA A N 1
ATOM 575 C CA . ALA A 1 71 ? 5.709 4.397 6.419 1.00 83.12 71 ALA A CA 1
ATOM 576 C C . ALA A 1 71 ? 6.978 4.786 5.627 1.00 83.12 71 ALA A C 1
ATOM 578 O O . ALA A 1 71 ? 7.799 3.916 5.313 1.00 83.12 71 ALA A O 1
ATOM 579 N N . PRO A 1 72 ? 7.147 6.072 5.267 1.00 77.69 72 PRO A N 1
ATOM 580 C CA . PRO A 1 72 ? 8.383 6.538 4.658 1.00 77.69 72 PRO A CA 1
ATOM 581 C C . PRO A 1 72 ? 9.549 6.169 5.573 1.00 77.69 72 PRO A C 1
ATOM 583 O O . PRO A 1 72 ? 9.576 6.568 6.738 1.00 77.69 72 PRO A O 1
ATOM 586 N N . LYS A 1 73 ? 10.500 5.391 5.058 1.00 71.19 73 LYS A N 1
ATOM 587 C CA . LYS A 1 73 ? 11.757 5.170 5.765 1.00 71.19 73 LYS A CA 1
ATOM 588 C C . LYS A 1 73 ? 12.527 6.479 5.670 1.00 71.19 73 LYS A C 1
ATOM 590 O O . LYS A 1 73 ? 12.785 6.941 4.562 1.00 71.19 73 LYS A O 1
ATOM 595 N N . SER A 1 74 ? 12.785 7.114 6.810 1.00 61.12 74 SER A N 1
ATOM 596 C CA . SER A 1 74 ? 13.625 8.311 6.853 1.00 61.12 74 SER A CA 1
ATOM 597 C C . SER A 1 74 ? 14.971 7.994 6.196 1.00 61.12 74 SER A C 1
ATOM 599 O O . SER A 1 74 ? 15.498 6.901 6.397 1.00 61.12 74 SER A O 1
ATOM 601 N N . ASP A 1 75 ? 15.538 8.950 5.460 1.00 56.53 75 ASP A N 1
ATOM 602 C CA . ASP A 1 75 ? 16.821 8.826 4.742 1.00 56.53 75 ASP A CA 1
ATOM 603 C C . ASP A 1 75 ? 18.044 8.566 5.664 1.00 56.53 75 ASP A C 1
ATOM 605 O O . ASP A 1 75 ? 19.181 8.591 5.208 1.00 56.53 75 ASP A O 1
ATOM 609 N N . GLU A 1 76 ? 17.844 8.316 6.963 1.00 51.50 76 GLU A N 1
ATOM 610 C CA . GLU A 1 76 ? 18.904 8.025 7.941 1.00 51.50 76 GLU A CA 1
ATOM 611 C C . GLU A 1 76 ? 19.402 6.562 7.908 1.00 51.50 76 GLU A C 1
ATOM 613 O O . GLU A 1 76 ? 20.387 6.248 8.573 1.00 51.50 76 GLU A O 1
ATOM 618 N N . GLU A 1 77 ? 18.781 5.671 7.123 1.00 46.69 77 GLU A N 1
ATOM 619 C CA . GLU A 1 77 ? 19.212 4.267 6.948 1.00 46.69 77 GLU A CA 1
ATOM 620 C C . GLU A 1 77 ? 19.719 3.931 5.523 1.00 46.69 77 GLU A C 1
ATOM 622 O O . GLU A 1 77 ? 19.545 2.802 5.052 1.00 46.69 77 GLU A O 1
ATOM 627 N N . LEU A 1 78 ? 20.350 4.884 4.820 1.00 38.66 78 LEU A N 1
ATOM 628 C CA . LEU A 1 78 ? 21.067 4.638 3.553 1.00 38.66 78 LEU A CA 1
ATOM 629 C C . LEU A 1 78 ? 22.553 5.006 3.634 1.00 38.66 78 LEU A C 1
ATOM 631 O O . LEU A 1 78 ? 22.870 6.144 4.042 1.00 38.66 78 LEU A O 1
#

Sequence (78 aa):
MIVVVAVFIHCFGDKEKLKQEITAESISYLADLLNIKEIPYSYERRSQIPEISIIFFGIIKDSITLNERFAPKSDEEL